Protein AF-H2AW21-F1 (afdb_monomer_lite)

Foldseek 3Di:
DDDDPPPPPDPPPPPPPVPPPPDVCNVCCVPAVVDPVNVVVVVVVVCVVCVVVVVVVVVVVVVVVVVVPDPDPDPDDVVVVVVNVVVVVVVVVVVVVVVVVVVVVVVVVVVVVVVVVVVVVVVVVVVVVVVVVVVVVVVVVVVVVVVVVVVVVVVVVVVVVVVVVVVVVVVVD

pLDDT: mean 78.73, std 19.71, range [33.56, 98.56]

Organism: Kazachstania africana (strain ATCC 22294 / BCRC 22015 / CBS 2517 / CECT 1963 / NBRC 1671 / NRRL Y-8276) (NCBI:txid1071382)

Radius of gyration: 42.12 Å; chains: 1; bounding box: 87×26×128 Å

Secondary structure (DSSP, 8-state):
-----------------------HHHHHIIIIIS-HHHHHHHHHHHHHHHHHHHHHHHHHHHHHHHHTTS-------HHHHHHHHHHHHHHHHHHHHHHHHHHHHHHHHHHHHHHHHHHHHHHHHHHHHHHHHHHHHHHHHHHHHHHHHHHHHHHHHHHHHHHHHHHHHHTT-

Structure (mmCIF, N/CA/C/O backbone):
data_AF-H2AW21-F1
#
_entry.id   AF-H2AW21-F1
#
loop_
_atom_site.group_PDB
_atom_site.id
_atom_site.type_symbol
_atom_site.label_atom_id
_atom_site.label_alt_id
_atom_site.label_comp_id
_atom_site.label_asym_id
_atom_site.label_entity_id
_atom_site.label_seq_id
_atom_site.pdbx_PDB_ins_code
_atom_site.Cartn_x
_atom_site.Cartn_y
_atom_site.Cartn_z
_atom_site.occupancy
_atom_site.B_iso_or_equiv
_atom_site.auth_seq_id
_atom_site.auth_comp_id
_atom_site.auth_asym_id
_atom_site.auth_atom_id
_atom_site.pdbx_PDB_model_num
ATOM 1 N N . MET A 1 1 ? 0.466 6.048 -48.552 1.00 39.06 1 MET A N 1
ATOM 2 C CA . MET A 1 1 ? -0.430 6.905 -47.756 1.00 39.06 1 MET A CA 1
ATOM 3 C C . MET A 1 1 ? -0.481 6.295 -46.377 1.00 39.06 1 MET A C 1
ATOM 5 O O . MET A 1 1 ? -1.181 5.315 -46.177 1.00 39.06 1 MET A O 1
ATOM 9 N N . VAL A 1 2 ? 0.419 6.757 -45.516 1.00 39.97 2 VAL A N 1
ATOM 10 C CA . VAL A 1 2 ? 0.500 6.389 -44.103 1.00 39.97 2 VAL A CA 1
ATOM 11 C C . VAL A 1 2 ? 0.228 7.708 -43.409 1.00 39.97 2 VAL A C 1
ATOM 13 O O . VAL A 1 2 ? 1.048 8.615 -43.530 1.00 39.97 2 VAL A O 1
ATOM 16 N N . ASP A 1 3 ? -0.964 7.856 -42.846 1.00 39.72 3 ASP A N 1
ATOM 17 C CA . ASP A 1 3 ? -1.321 9.075 -42.136 1.00 39.72 3 ASP A CA 1
ATOM 18 C C . ASP A 1 3 ? -0.617 9.080 -40.778 1.00 39.72 3 ASP A C 1
ATOM 20 O O . ASP A 1 3 ? -0.745 8.152 -39.976 1.00 39.72 3 ASP A O 1
ATOM 24 N N . ASP A 1 4 ? 0.172 10.137 -40.588 1.00 49.38 4 ASP A N 1
ATOM 25 C CA . ASP A 1 4 ? 0.771 10.586 -39.340 1.00 49.38 4 ASP A CA 1
ATOM 26 C C . ASP A 1 4 ? -0.307 10.735 -38.262 1.00 49.38 4 ASP A C 1
ATOM 28 O O . ASP A 1 4 ? -1.171 11.609 -38.343 1.00 49.38 4 ASP A O 1
ATOM 32 N N . ILE A 1 5 ? -0.205 9.939 -37.200 1.00 45.34 5 ILE A N 1
ATOM 33 C CA . ILE A 1 5 ? -0.806 10.274 -35.910 1.00 45.34 5 ILE A CA 1
ATOM 34 C C . ILE A 1 5 ? 0.351 10.631 -34.984 1.00 45.34 5 ILE A C 1
ATOM 36 O O . ILE A 1 5 ? 0.813 9.844 -34.161 1.00 45.34 5 ILE A O 1
ATOM 40 N N . SER A 1 6 ? 0.857 11.850 -35.163 1.00 44.84 6 SER A N 1
ATOM 41 C CA . SER A 1 6 ? 1.635 12.538 -34.142 1.00 44.84 6 SER A CA 1
ATOM 42 C C . SER A 1 6 ? 0.673 12.998 -33.043 1.00 44.84 6 SER A C 1
ATOM 44 O O . SER A 1 6 ? 0.315 14.176 -32.955 1.00 44.84 6 SER A O 1
ATOM 46 N N . GLU A 1 7 ? 0.212 12.066 -32.210 1.00 42.72 7 GLU A N 1
ATOM 47 C CA . GLU A 1 7 ? -0.378 12.436 -30.931 1.00 42.72 7 GLU A CA 1
ATOM 48 C C . GLU A 1 7 ? 0.743 13.001 -30.063 1.00 42.72 7 GLU A C 1
ATOM 50 O O . GLU A 1 7 ? 1.624 12.306 -29.557 1.00 42.72 7 GLU A O 1
ATOM 55 N N . THR A 1 8 ? 0.735 14.325 -29.959 1.00 45.84 8 THR A N 1
ATOM 56 C CA . THR A 1 8 ? 1.489 15.085 -28.973 1.00 45.84 8 THR A CA 1
ATOM 57 C C . THR A 1 8 ? 0.971 14.681 -27.597 1.00 45.84 8 THR A C 1
ATOM 59 O O . THR A 1 8 ? 0.061 15.300 -27.047 1.00 45.84 8 THR A O 1
ATOM 62 N N . VAL A 1 9 ? 1.553 13.617 -27.041 1.00 41.16 9 VAL A N 1
ATOM 63 C CA . VAL A 1 9 ? 1.441 13.275 -25.625 1.00 41.16 9 VAL A CA 1
ATOM 64 C C . VAL A 1 9 ? 2.043 14.448 -24.865 1.00 41.16 9 VAL A C 1
ATOM 66 O O . VAL A 1 9 ? 3.261 14.591 -24.746 1.00 41.16 9 VAL A O 1
ATOM 69 N N . ARG A 1 10 ? 1.181 15.366 -24.420 1.00 38.62 10 ARG A N 1
ATOM 70 C CA . ARG A 1 10 ? 1.583 16.380 -23.453 1.00 38.62 10 ARG A CA 1
ATOM 71 C C . ARG A 1 10 ? 2.068 15.620 -22.220 1.00 38.62 10 ARG A C 1
ATOM 73 O O . ARG A 1 10 ? 1.337 14.740 -21.763 1.00 38.62 10 ARG A O 1
ATOM 80 N N . PRO A 1 11 ? 3.253 15.933 -21.675 1.00 38.91 11 PRO A N 1
ATOM 81 C CA . PRO A 1 11 ? 3.622 15.398 -20.380 1.00 38.91 11 PRO A CA 1
ATOM 82 C C . PRO A 1 11 ? 2.532 15.839 -19.406 1.00 38.91 11 PRO A C 1
ATOM 84 O O . PRO A 1 11 ? 2.275 17.037 -19.257 1.00 38.91 11 PRO A O 1
ATOM 87 N N . VAL A 1 12 ? 1.841 14.867 -18.806 1.00 41.78 12 VAL A N 1
ATOM 88 C CA . VAL A 1 12 ? 1.012 15.125 -17.635 1.00 41.78 12 VAL A CA 1
ATOM 89 C C . VAL A 1 12 ? 1.975 15.729 -16.635 1.00 41.78 12 VAL A C 1
ATOM 91 O O . VAL A 1 12 ? 2.922 15.080 -16.195 1.00 41.78 12 VAL A O 1
ATOM 94 N N . GLN A 1 13 ? 1.795 17.023 -16.398 1.00 39.28 13 GLN A N 1
ATOM 95 C CA . GLN A 1 13 ? 2.509 17.768 -15.389 1.00 39.28 13 GLN A CA 1
ATOM 96 C C . GLN A 1 13 ? 2.223 17.041 -14.082 1.00 39.28 13 GLN A C 1
ATOM 98 O O . GLN A 1 13 ? 1.138 17.173 -13.521 1.00 39.28 13 GLN A O 1
ATOM 103 N N . ALA A 1 14 ? 3.163 16.187 -13.674 1.00 37.62 14 ALA A N 1
ATOM 104 C CA . ALA A 1 14 ? 3.150 15.576 -12.368 1.00 37.62 14 ALA A CA 1
ATOM 105 C C . ALA A 1 14 ? 3.017 16.741 -11.396 1.00 37.62 14 ALA A C 1
ATOM 107 O O . ALA A 1 14 ? 3.875 17.629 -11.365 1.00 37.62 14 ALA A O 1
ATOM 108 N N . CYS A 1 15 ? 1.896 16.792 -10.684 1.00 33.56 15 CYS A N 1
ATOM 109 C CA . CYS A 1 15 ? 1.748 17.643 -9.525 1.00 33.56 15 CYS A CA 1
ATOM 110 C C . CYS A 1 15 ? 2.802 17.171 -8.522 1.00 33.56 15 CYS A C 1
ATOM 112 O O . CYS A 1 15 ? 2.539 16.318 -7.683 1.00 33.56 15 CYS A O 1
ATOM 114 N N . GLY A 1 16 ? 4.023 17.684 -8.665 1.00 36.78 16 GLY A N 1
ATOM 115 C CA . GLY A 1 16 ? 5.027 17.701 -7.622 1.00 36.78 16 GLY A CA 1
ATOM 116 C C . GLY A 1 16 ? 4.533 18.665 -6.560 1.00 36.78 16 GLY A C 1
ATOM 117 O O . GLY A 1 16 ? 4.970 19.810 -6.508 1.00 36.78 16 GLY A O 1
ATOM 118 N N . GLY A 1 17 ? 3.558 18.216 -5.771 1.00 35.50 17 GLY A N 1
ATOM 119 C CA . GLY A 1 17 ? 3.507 18.636 -4.388 1.00 35.50 17 GLY A CA 1
ATOM 120 C C . GLY A 1 17 ? 4.757 18.059 -3.745 1.00 35.50 17 GLY A C 1
ATOM 121 O O . GLY A 1 17 ? 4.976 16.849 -3.798 1.00 35.50 17 GLY A O 1
ATOM 122 N N . GLU A 1 18 ? 5.614 18.930 -3.228 1.00 42.25 18 GLU A N 1
ATOM 123 C CA . GLU A 1 18 ? 6.605 18.569 -2.223 1.00 42.25 18 GLU A CA 1
ATOM 124 C C . GLU A 1 18 ? 5.835 18.036 -1.007 1.00 42.25 18 GLU A C 1
ATOM 126 O O . GLU A 1 18 ? 5.537 18.761 -0.063 1.00 42.25 18 GLU A O 1
ATOM 131 N N . GLU A 1 19 ? 5.421 16.773 -1.068 1.00 45.78 19 GLU A N 1
ATOM 132 C CA . GLU A 1 19 ? 4.991 16.039 0.108 1.00 45.78 19 GLU A CA 1
ATOM 133 C C . GLU A 1 19 ? 6.268 15.644 0.829 1.00 45.78 19 GLU A C 1
ATOM 135 O O . GLU A 1 19 ? 6.947 14.669 0.501 1.00 45.78 19 GLU A O 1
ATOM 140 N N . ASP A 1 20 ? 6.627 16.528 1.756 1.00 44.38 20 ASP A N 1
ATOM 141 C CA . ASP A 1 20 ? 7.473 16.256 2.900 1.00 44.38 20 ASP A CA 1
ATOM 142 C C . ASP A 1 20 ? 7.220 14.804 3.325 1.00 44.38 20 ASP A C 1
ATOM 144 O O . ASP A 1 20 ? 6.106 14.446 3.718 1.00 44.38 20 ASP A O 1
ATOM 148 N N . GLY A 1 21 ? 8.226 13.944 3.148 1.00 45.38 21 GLY A N 1
ATOM 149 C CA . GLY A 1 21 ? 8.192 12.516 3.470 1.00 45.38 21 GLY A CA 1
ATOM 150 C C . GLY A 1 21 ? 8.160 12.280 4.979 1.00 45.38 21 GLY A C 1
ATOM 151 O O . GLY A 1 21 ? 8.911 11.457 5.501 1.00 45.38 21 GLY A O 1
ATOM 152 N N . GLY A 1 22 ? 7.330 13.047 5.683 1.00 50.75 22 GLY A N 1
ATOM 153 C CA . GLY A 1 22 ? 7.031 12.920 7.088 1.00 50.75 22 GLY A CA 1
ATOM 154 C C . GLY A 1 22 ? 6.407 11.559 7.305 1.00 50.75 22 GLY A C 1
ATOM 155 O O . GLY A 1 22 ? 5.316 11.256 6.824 1.00 50.75 22 GLY A O 1
ATOM 156 N N . ASN A 1 23 ? 7.151 10.723 8.017 1.00 57.28 23 ASN A N 1
ATOM 157 C CA . ASN A 1 23 ? 6.723 9.416 8.462 1.00 57.28 23 ASN A CA 1
ATOM 158 C C . ASN A 1 23 ? 5.307 9.538 9.050 1.00 57.28 23 ASN A C 1
ATOM 160 O O . ASN A 1 23 ? 5.105 10.245 10.036 1.00 57.28 23 ASN A O 1
ATOM 164 N N . ILE A 1 24 ? 4.317 8.872 8.450 1.00 58.31 24 ILE A N 1
ATOM 165 C CA . ILE A 1 24 ? 2.920 8.887 8.922 1.00 58.31 24 ILE A CA 1
ATOM 166 C C . ILE A 1 24 ? 2.843 8.538 10.419 1.00 58.31 24 ILE A C 1
ATOM 168 O O . ILE A 1 24 ? 2.013 9.087 11.144 1.00 58.31 24 ILE A O 1
ATOM 172 N N . GLY A 1 25 ? 3.761 7.700 10.917 1.00 57.09 25 GLY A N 1
ATOM 173 C CA . GLY A 1 25 ? 3.879 7.396 12.344 1.00 57.09 25 GLY A CA 1
ATOM 174 C C . GLY A 1 25 ? 4.227 8.608 13.220 1.00 57.09 25 GLY A C 1
ATOM 175 O O . GLY A 1 25 ? 3.766 8.695 14.355 1.00 57.09 25 GLY A O 1
ATOM 176 N N . GLU A 1 26 ? 4.983 9.570 12.696 1.00 60.19 26 GLU A N 1
ATOM 177 C CA . GLU A 1 26 ? 5.354 10.811 13.382 1.00 60.19 26 GLU A CA 1
ATOM 178 C C . GLU A 1 26 ? 4.196 11.822 13.384 1.00 60.19 26 GLU A C 1
ATOM 180 O O . GLU A 1 26 ? 3.932 12.452 14.409 1.00 60.19 26 GLU A O 1
ATOM 185 N N . PHE A 1 27 ? 3.424 11.900 12.294 1.00 62.88 27 PHE A N 1
ATOM 186 C CA . PHE A 1 27 ? 2.197 12.704 12.235 1.00 62.88 27 PHE A CA 1
ATOM 187 C C . PHE A 1 27 ? 1.129 12.189 13.213 1.00 62.88 27 PHE A C 1
ATOM 189 O O . PHE A 1 27 ? 0.613 12.951 14.032 1.00 62.88 27 PHE A O 1
ATOM 196 N N . VAL A 1 28 ? 0.841 10.883 13.195 1.00 61.22 28 VAL A N 1
ATOM 197 C CA . VAL A 1 28 ? -0.140 10.268 14.108 1.00 61.22 28 VAL A CA 1
ATOM 198 C C . VAL A 1 28 ? 0.334 10.364 15.563 1.00 61.22 28 VAL A C 1
ATOM 200 O O . VAL A 1 28 ? -0.440 10.738 16.449 1.00 61.22 28 VAL A O 1
ATOM 203 N N . GLY A 1 29 ? 1.619 10.103 15.819 1.00 57.56 29 GLY A N 1
ATOM 204 C CA . GLY A 1 29 ? 2.213 10.215 17.151 1.00 57.56 29 GLY A CA 1
ATOM 205 C C . GLY A 1 29 ? 2.105 11.625 17.734 1.00 57.56 29 GLY A C 1
ATOM 206 O O . GLY A 1 29 ? 1.663 11.794 18.874 1.00 57.56 29 GLY A O 1
ATOM 207 N N . ASN A 1 30 ? 2.438 12.648 16.947 1.00 61.53 30 ASN A N 1
ATOM 208 C CA . ASN A 1 30 ? 2.417 14.035 17.408 1.00 61.53 30 ASN A CA 1
ATOM 209 C C . ASN A 1 30 ? 1.001 14.593 17.554 1.00 61.53 30 ASN A C 1
ATOM 211 O O . ASN A 1 30 ? 0.735 15.346 18.491 1.00 61.53 30 ASN A O 1
ATOM 215 N N . HIS A 1 31 ? 0.084 14.202 16.673 1.00 58.56 31 HIS A N 1
ATOM 216 C CA . HIS A 1 31 ? -1.230 14.830 16.603 1.00 58.56 31 HIS A CA 1
ATOM 217 C C . HIS A 1 31 ? -2.285 14.150 17.498 1.00 58.56 31 HIS A C 1
ATOM 219 O O . HIS A 1 31 ? -3.227 14.817 17.926 1.00 58.56 31 HIS A O 1
ATOM 225 N N . TRP A 1 32 ? -2.117 12.861 17.828 1.00 56.72 32 TRP A N 1
ATOM 226 C CA . TRP A 1 32 ? -3.083 12.089 18.630 1.00 56.72 32 TRP A CA 1
ATOM 227 C C . TRP A 1 32 ? -2.513 11.632 19.979 1.00 56.72 32 TRP A C 1
ATOM 229 O O . TRP A 1 32 ? -3.128 11.856 21.022 1.00 56.72 32 TRP A O 1
ATOM 239 N N . LEU A 1 33 ? -1.326 11.015 19.994 1.00 58.53 33 LEU A N 1
ATOM 240 C CA . LEU A 1 33 ? -0.760 10.407 21.210 1.00 58.53 33 LEU A CA 1
ATOM 241 C C . LEU A 1 33 ? -0.033 11.410 22.115 1.00 58.53 33 LEU A C 1
ATOM 243 O O . LEU A 1 33 ? -0.047 11.244 23.339 1.00 58.53 33 LEU A O 1
ATOM 247 N N . ASN A 1 34 ? 0.574 12.452 21.546 1.00 66.75 34 ASN A N 1
ATOM 248 C CA . ASN A 1 34 ? 1.324 13.469 22.292 1.00 66.75 34 ASN A CA 1
ATOM 249 C C . ASN A 1 34 ? 0.537 14.767 22.533 1.00 66.75 34 ASN A C 1
ATOM 251 O O . ASN A 1 34 ? 0.993 15.620 23.295 1.00 66.75 34 ASN A O 1
ATOM 255 N N . ASN A 1 35 ? -0.656 14.911 21.949 1.00 74.62 35 ASN A N 1
ATOM 256 C CA . ASN A 1 35 ? -1.482 16.094 22.148 1.00 74.62 35 ASN A CA 1
ATOM 257 C C . ASN A 1 35 ? -2.217 16.033 23.502 1.00 74.62 35 ASN A C 1
ATOM 259 O O . ASN A 1 35 ? -3.169 15.272 23.699 1.00 74.62 35 ASN A O 1
ATOM 263 N N . ALA A 1 36 ? -1.755 16.845 24.456 1.00 71.81 36 ALA A N 1
ATOM 264 C CA . ALA A 1 36 ? -2.326 16.933 25.798 1.00 71.81 36 ALA A CA 1
ATOM 265 C C . ALA A 1 36 ? -3.777 17.445 25.802 1.00 71.81 36 ALA A C 1
ATOM 267 O O . ALA A 1 36 ? -4.551 17.070 26.683 1.00 71.81 36 ALA A O 1
ATOM 268 N N . GLU A 1 37 ? -4.162 18.262 24.818 1.00 74.94 37 GLU A N 1
ATOM 269 C CA . GLU A 1 37 ? -5.525 18.785 24.700 1.00 74.94 37 GLU A CA 1
ATOM 270 C C . GLU A 1 37 ? -6.502 17.687 24.283 1.00 74.94 37 GLU A C 1
ATOM 272 O O . GLU A 1 37 ? -7.557 17.546 24.896 1.00 74.94 37 GLU A O 1
ATOM 277 N N . PHE A 1 38 ? -6.109 16.845 23.323 1.00 70.88 38 PHE A N 1
ATOM 278 C CA . PHE A 1 38 ? -6.925 15.719 22.870 1.00 70.88 38 PHE A CA 1
ATOM 279 C C . PHE A 1 38 ? -7.148 14.694 23.991 1.00 70.88 38 PHE A C 1
ATOM 281 O O . PHE A 1 38 ? -8.279 14.285 24.247 1.00 70.88 38 PHE A O 1
ATOM 288 N N . LYS A 1 39 ? -6.094 14.349 24.747 1.00 72.62 39 LYS A N 1
ATOM 289 C CA . LYS A 1 39 ? -6.221 13.476 25.930 1.00 72.62 39 LYS A CA 1
ATOM 290 C C . LYS A 1 39 ? -7.185 14.046 26.963 1.00 72.62 39 LYS A C 1
ATOM 292 O O . LYS A 1 39 ? -8.014 13.311 27.493 1.00 72.62 39 LYS A O 1
ATOM 297 N N . LYS A 1 40 ? -7.083 15.347 27.240 1.00 77.00 40 LYS A N 1
ATOM 298 C CA . LYS A 1 40 ? -7.951 16.023 28.204 1.00 77.00 40 LYS A CA 1
ATOM 299 C C . LYS A 1 40 ? -9.403 16.066 27.726 1.00 77.00 40 LYS A C 1
ATOM 301 O O . LYS A 1 40 ? -10.301 15.857 28.528 1.00 77.00 40 LYS A O 1
ATOM 306 N N . GLN A 1 41 ? -9.631 16.266 26.431 1.00 77.88 41 GLN A N 1
ATOM 307 C CA . GLN A 1 41 ? -10.966 16.277 25.838 1.00 77.88 41 GLN A CA 1
ATOM 308 C C . GLN A 1 41 ? -11.650 14.907 25.920 1.00 77.88 41 GLN A C 1
ATOM 310 O O . GLN A 1 41 ? -12.797 14.830 26.356 1.00 77.88 41 GLN A O 1
ATOM 315 N N . VAL A 1 42 ? -10.935 13.830 25.577 1.00 71.94 42 VAL A N 1
ATOM 316 C CA . VAL A 1 42 ? -11.447 12.457 25.722 1.00 71.94 42 VAL A CA 1
ATOM 317 C C . VAL A 1 42 ? -11.742 12.162 27.192 1.00 71.94 42 VAL A C 1
ATOM 319 O O . VAL A 1 42 ? -12.819 11.673 27.515 1.00 71.94 42 VAL A O 1
ATOM 322 N N . GLN A 1 43 ? -10.834 12.535 28.097 1.00 68.75 43 GLN A N 1
ATOM 323 C CA . GLN A 1 43 ? -11.008 12.335 29.534 1.00 68.75 43 GLN A CA 1
ATOM 324 C C . GLN A 1 43 ? -12.214 13.113 30.093 1.00 68.75 43 GLN A C 1
ATOM 326 O O . GLN A 1 43 ? -12.989 12.562 30.874 1.00 68.75 43 GLN A O 1
ATOM 331 N N . ASP A 1 44 ? -12.419 14.359 29.662 1.00 76.25 44 ASP A N 1
ATOM 332 C CA . ASP A 1 44 ? -13.577 15.175 30.043 1.00 76.25 44 ASP A CA 1
ATOM 333 C C . ASP A 1 44 ? -14.894 14.601 29.491 1.00 76.25 44 ASP A C 1
ATOM 335 O O . ASP A 1 44 ? -15.925 14.667 30.165 1.00 76.25 44 ASP A O 1
ATOM 339 N N . GLU A 1 45 ? -14.888 14.001 28.298 1.00 76.12 45 GLU A N 1
ATOM 340 C CA . GLU A 1 45 ? -16.054 13.292 27.760 1.00 76.12 45 GLU A CA 1
ATOM 341 C C . GLU A 1 45 ? -16.368 12.012 28.533 1.00 76.12 45 GLU A C 1
ATOM 343 O O . GLU A 1 45 ? -17.535 11.769 28.849 1.00 76.12 45 GLU A O 1
ATOM 348 N N . THR A 1 46 ? -15.357 11.219 2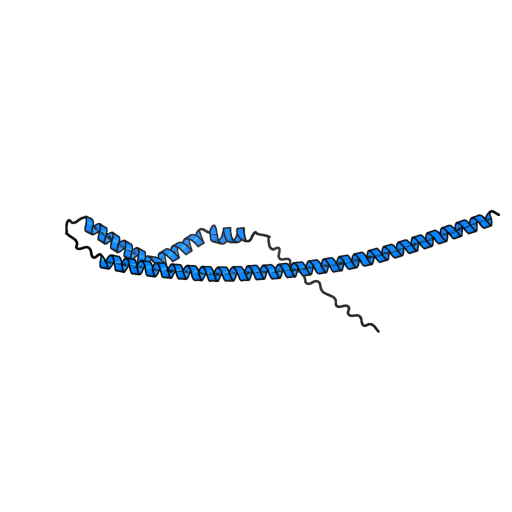8.898 1.00 66.44 46 THR A N 1
ATOM 349 C CA . THR A 1 46 ? -15.551 10.004 29.704 1.00 66.44 46 THR A CA 1
ATOM 350 C C . THR A 1 46 ? -16.096 10.349 31.090 1.00 66.44 46 THR A C 1
ATOM 352 O O . THR A 1 46 ? -17.048 9.730 31.565 1.00 66.44 46 THR A O 1
ATOM 355 N N . VAL A 1 47 ? -15.560 11.397 31.726 1.00 68.81 47 VAL A N 1
ATOM 356 C CA . VAL A 1 47 ? -16.037 11.878 33.032 1.00 68.81 47 VAL A CA 1
ATOM 357 C C . VAL A 1 47 ? -17.457 12.440 32.941 1.00 68.81 47 VAL A C 1
ATOM 359 O O . VAL A 1 47 ? -18.241 12.253 33.870 1.00 68.81 47 VAL A O 1
ATOM 362 N N . LYS A 1 48 ? -17.832 13.094 31.835 1.00 74.75 48 LYS A N 1
ATOM 363 C CA . LYS A 1 48 ? -19.217 13.538 31.614 1.00 74.75 48 LYS A CA 1
ATOM 364 C C . LYS A 1 48 ? -20.174 12.367 31.413 1.00 74.75 48 LYS A C 1
ATOM 366 O O . LYS A 1 48 ? -21.229 12.365 32.039 1.00 74.75 48 LYS A O 1
ATOM 371 N N . LYS A 1 49 ? -19.810 11.379 30.590 1.00 67.06 49 LYS A N 1
ATOM 372 C CA . LYS A 1 49 ? -20.646 10.195 30.322 1.00 67.06 49 LYS A CA 1
ATOM 373 C C . LYS A 1 49 ? -20.832 9.326 31.569 1.00 67.06 49 LYS A C 1
ATOM 375 O O . LYS A 1 49 ? -21.933 8.852 31.816 1.00 67.06 49 LYS A O 1
ATOM 380 N N . HIS A 1 50 ? -19.800 9.176 32.400 1.00 63.72 50 HIS A N 1
ATOM 381 C CA . HIS A 1 50 ? -19.862 8.347 33.613 1.00 63.72 50 HIS A CA 1
ATOM 382 C C . HIS A 1 50 ? -20.109 9.147 34.900 1.00 63.72 50 HIS A C 1
ATOM 384 O O . HIS A 1 50 ? -20.125 8.585 35.998 1.00 63.72 50 HIS A O 1
ATOM 390 N N . GLY A 1 51 ? -20.316 10.462 34.794 1.00 72.12 51 GLY A N 1
ATOM 391 C CA . GLY A 1 51 ? -20.503 11.355 35.937 1.00 72.12 51 GLY A CA 1
ATOM 392 C C . GLY A 1 51 ? -21.705 10.978 36.800 1.00 72.12 51 GLY A C 1
ATOM 393 O O . GLY A 1 51 ? -21.668 11.162 38.016 1.00 72.12 51 GLY A O 1
ATOM 394 N N . ASP A 1 52 ? -22.739 10.393 36.202 1.00 68.31 52 ASP A N 1
ATOM 395 C CA . ASP A 1 52 ? -23.929 9.947 36.924 1.00 68.31 52 ASP A CA 1
ATOM 396 C C . ASP A 1 52 ? -23.683 8.652 37.709 1.00 68.31 52 ASP A C 1
ATOM 398 O O . ASP A 1 52 ? -24.137 8.532 38.848 1.00 68.31 52 ASP A O 1
ATOM 402 N N . VAL A 1 53 ? -22.884 7.724 37.170 1.00 68.88 53 VAL A N 1
ATOM 403 C CA . VAL A 1 53 ? -22.442 6.515 37.887 1.00 68.88 53 VAL A CA 1
ATOM 404 C C . VAL A 1 53 ? -21.521 6.900 39.044 1.00 68.88 53 VAL A C 1
ATOM 406 O O . VAL A 1 53 ? -21.735 6.462 40.173 1.00 68.88 53 VAL A O 1
ATOM 409 N N . LEU A 1 54 ? -20.556 7.794 38.804 1.00 72.12 54 LEU A N 1
ATOM 410 C CA . LEU A 1 54 ? -19.637 8.298 39.831 1.00 72.12 54 LEU A CA 1
ATOM 411 C C . LEU A 1 54 ? -20.363 9.079 40.936 1.00 72.12 54 LEU A C 1
ATOM 413 O O . LEU A 1 54 ? -20.012 8.951 42.109 1.00 72.12 54 LEU A O 1
ATOM 417 N N . LYS A 1 55 ? -21.399 9.856 40.595 1.00 75.69 55 LYS A N 1
ATOM 418 C CA . LYS A 1 55 ? -22.259 10.525 41.584 1.00 75.69 55 LYS A CA 1
ATOM 419 C C . LYS A 1 55 ? -23.030 9.524 42.437 1.00 75.69 55 LYS A C 1
ATOM 421 O O . LYS A 1 55 ? -23.063 9.702 43.651 1.00 75.69 55 LYS A O 1
ATOM 426 N N . LYS A 1 56 ? -23.607 8.478 41.837 1.00 73.44 56 LYS A N 1
ATOM 427 C CA . LYS A 1 56 ? -24.309 7.417 42.580 1.00 73.44 56 LYS A CA 1
ATOM 428 C C . LYS A 1 56 ? -23.358 6.647 43.503 1.00 73.44 56 LYS A C 1
ATOM 430 O O . LYS A 1 56 ? -23.686 6.418 44.662 1.00 73.44 56 LYS A O 1
ATOM 435 N N . LEU A 1 57 ? -22.148 6.338 43.037 1.00 74.44 57 LEU A N 1
ATOM 436 C CA . LEU A 1 57 ? -21.096 5.697 43.837 1.00 74.44 57 LEU A CA 1
ATOM 437 C C . LEU A 1 57 ? -20.660 6.570 45.019 1.00 74.44 57 LEU A C 1
ATOM 439 O O . LEU A 1 57 ? -20.501 6.080 46.136 1.00 74.44 57 LEU A O 1
ATOM 443 N N . LYS A 1 58 ? -20.518 7.880 44.790 1.00 79.00 58 LYS A N 1
ATOM 444 C CA . LYS A 1 58 ? -20.206 8.844 45.845 1.00 79.00 58 LYS A CA 1
ATOM 445 C C . LYS A 1 58 ? -21.337 8.954 46.870 1.00 79.00 58 LYS A C 1
ATOM 447 O O . LYS A 1 58 ? -21.054 8.927 48.057 1.00 79.00 58 LYS A O 1
ATOM 452 N N . GLN A 1 59 ? -22.595 9.001 46.432 1.00 76.56 59 GLN A N 1
ATOM 453 C CA . GLN A 1 59 ? -23.755 9.019 47.331 1.00 76.56 59 GLN A CA 1
ATOM 454 C C . GLN A 1 59 ? -23.798 7.780 48.232 1.00 76.56 59 GLN A C 1
ATOM 456 O O . GLN A 1 59 ? -24.000 7.910 49.433 1.00 76.56 59 GLN A O 1
ATOM 461 N N . ILE A 1 60 ? -23.532 6.593 47.686 1.00 72.88 60 ILE A N 1
ATOM 462 C CA . ILE A 1 60 ? -23.457 5.354 48.474 1.00 72.88 60 ILE A CA 1
ATOM 463 C C . ILE A 1 60 ? -22.261 5.386 49.434 1.00 72.88 60 ILE A C 1
ATOM 465 O O . ILE A 1 60 ? -22.392 5.006 50.595 1.00 72.88 60 ILE A O 1
ATOM 469 N N . SER A 1 61 ? -21.103 5.875 48.978 1.00 75.69 61 SER A N 1
ATOM 470 C CA . SER A 1 61 ? -19.917 6.035 49.825 1.00 75.69 61 SER A CA 1
ATOM 471 C C . SER A 1 61 ? -20.133 7.034 50.964 1.00 75.69 61 SER A C 1
ATOM 473 O O . SER A 1 61 ? -19.567 6.838 52.038 1.00 75.69 61 SER A O 1
ATOM 475 N N . ASP A 1 62 ? -20.903 8.097 50.734 1.00 76.75 62 ASP A N 1
ATOM 476 C CA . ASP A 1 62 ? -21.226 9.114 51.736 1.00 76.75 62 ASP A CA 1
ATOM 477 C C . ASP A 1 62 ? -22.212 8.542 52.775 1.00 76.75 62 ASP A C 1
ATOM 479 O O . ASP A 1 62 ? -21.961 8.670 53.973 1.00 76.75 62 ASP A O 1
ATOM 483 N N . VAL A 1 63 ? -23.223 7.772 52.342 1.00 71.88 63 VAL A N 1
ATOM 484 C CA . VAL A 1 63 ? -24.125 7.012 53.236 1.00 71.88 63 VAL A CA 1
ATOM 485 C C . VAL A 1 63 ? -23.346 6.005 54.097 1.00 71.88 63 VAL A C 1
ATOM 487 O O . VAL A 1 63 ? -23.588 5.892 55.298 1.00 71.88 63 VAL A O 1
ATOM 490 N N . PHE A 1 64 ? -22.349 5.321 53.526 1.00 67.12 64 PHE A N 1
ATOM 491 C CA . PHE A 1 64 ? -21.476 4.399 54.268 1.00 67.12 64 PHE A CA 1
ATOM 492 C C . PHE A 1 64 ? -20.639 5.102 55.348 1.00 67.12 64 PHE A C 1
ATOM 494 O O . PHE A 1 64 ? -20.344 4.527 56.401 1.00 67.12 64 PHE A O 1
ATOM 501 N N . LYS A 1 65 ? -20.236 6.347 55.076 1.00 72.19 65 LYS A N 1
ATOM 502 C CA . LYS A 1 65 ? -19.405 7.161 55.967 1.00 72.19 65 LYS A CA 1
ATOM 503 C C . LYS A 1 65 ? -20.204 7.712 57.142 1.00 72.19 65 LYS A C 1
ATOM 505 O O . LYS A 1 65 ? -19.703 7.679 58.261 1.00 72.19 65 LYS A O 1
ATOM 510 N N . GLU A 1 66 ? -21.429 8.168 56.892 1.00 64.75 66 GLU A N 1
ATOM 511 C CA . GLU A 1 66 ? -22.354 8.639 57.932 1.00 64.75 66 GLU A CA 1
ATOM 512 C C . GLU A 1 66 ? -22.838 7.488 58.833 1.00 64.75 66 GLU A C 1
ATOM 514 O O . GLU A 1 66 ? -22.956 7.664 60.045 1.00 64.75 66 GLU A O 1
ATOM 519 N N . CYS A 1 67 ? -22.992 6.275 58.292 1.00 53.53 67 CYS A N 1
ATOM 520 C CA . CYS A 1 67 ? -23.386 5.095 59.073 1.00 53.53 67 CYS A CA 1
ATOM 521 C C . CYS A 1 67 ? -22.281 4.528 59.985 1.00 53.53 67 CYS A C 1
ATOM 523 O O . CYS A 1 67 ? -22.583 3.794 60.919 1.00 53.53 67 CYS A O 1
ATOM 525 N N . SER A 1 68 ? -20.998 4.845 59.764 1.00 56.47 68 SER A N 1
ATOM 526 C CA . SER A 1 68 ? -19.910 4.347 60.632 1.00 56.47 68 SER A CA 1
ATOM 527 C C . SER A 1 68 ? -19.781 5.094 61.969 1.00 56.47 68 SER A C 1
ATOM 529 O O . SER A 1 68 ? -19.012 4.666 62.830 1.00 56.47 68 SER A O 1
ATOM 531 N N . SER A 1 69 ? -20.495 6.209 62.153 1.00 56.59 69 SER A N 1
ATOM 532 C CA . SER A 1 69 ? -20.421 7.043 63.363 1.00 56.59 69 SER A CA 1
ATOM 533 C C . SER A 1 69 ? -21.458 6.718 64.443 1.00 56.59 69 SER A C 1
ATOM 535 O O . SER A 1 69 ? -21.274 7.151 65.581 1.00 56.59 69 SER A O 1
ATOM 537 N N . GLU A 1 70 ? -22.507 5.946 64.142 1.00 55.75 70 GLU A N 1
ATOM 538 C CA . GLU A 1 70 ? -23.597 5.653 65.083 1.00 55.75 70 GLU A CA 1
ATOM 539 C C . GLU A 1 70 ? -23.806 4.135 65.237 1.00 55.75 70 GLU A C 1
ATOM 541 O O . GLU A 1 70 ? -23.961 3.404 64.266 1.00 55.75 70 GLU A O 1
ATOM 546 N N . ASN A 1 71 ? -23.781 3.645 66.483 1.00 52.53 71 ASN A N 1
ATOM 547 C CA . ASN A 1 71 ? -23.901 2.226 66.861 1.00 52.53 71 ASN A CA 1
ATOM 548 C C . ASN A 1 71 ? -25.335 1.667 66.696 1.00 52.53 71 ASN A C 1
ATOM 550 O O . ASN A 1 71 ? -25.844 0.984 67.590 1.00 52.53 71 ASN A O 1
ATOM 554 N N . GLU A 1 72 ? -26.010 1.943 65.584 1.00 55.94 72 GLU A N 1
ATOM 555 C CA . GLU A 1 72 ? -27.289 1.311 65.260 1.00 55.94 72 GLU A CA 1
ATOM 556 C C . GLU A 1 72 ? -27.064 0.055 64.410 1.00 55.94 72 GLU A C 1
ATOM 558 O O . GLU A 1 72 ? -26.308 0.049 63.439 1.00 55.94 72 GLU A O 1
ATOM 563 N N . LYS A 1 73 ? -27.704 -1.056 64.804 1.00 57.88 73 LYS A N 1
ATOM 564 C CA . LYS A 1 73 ? -27.731 -2.299 64.021 1.00 57.88 73 LYS A CA 1
ATOM 565 C C . LYS A 1 73 ? -28.484 -2.033 62.719 1.00 57.88 73 LYS A C 1
ATOM 567 O O . LYS A 1 73 ? -29.702 -2.164 62.671 1.00 57.88 73 LYS A O 1
ATOM 572 N N . PHE A 1 74 ? -27.743 -1.669 61.684 1.00 57.91 74 PHE A N 1
ATOM 573 C CA . PHE A 1 74 ? -28.270 -1.536 60.338 1.00 57.91 74 PHE A CA 1
ATOM 574 C C . PHE A 1 74 ? -28.505 -2.916 59.723 1.00 57.91 74 PHE A C 1
ATOM 576 O O . PHE A 1 74 ? -27.605 -3.759 59.673 1.00 57.91 74 PHE A O 1
ATOM 583 N N . GLU A 1 75 ? -29.725 -3.140 59.251 1.00 66.31 75 GLU A N 1
ATOM 584 C CA . GLU A 1 75 ? -30.061 -4.266 58.389 1.00 66.31 75 GLU A CA 1
ATOM 585 C C . GLU A 1 75 ? -29.592 -3.892 56.978 1.00 66.31 75 GLU A C 1
ATOM 587 O O . GLU A 1 75 ? -30.193 -3.071 56.289 1.00 66.31 75 GLU A O 1
ATOM 592 N N . PHE A 1 76 ? -28.408 -4.380 56.614 1.00 71.31 76 PHE A N 1
ATOM 593 C CA . PHE A 1 76 ? -27.788 -4.091 55.328 1.00 71.31 76 PHE A CA 1
ATOM 594 C C . PHE A 1 76 ? -28.504 -4.872 54.224 1.00 71.31 76 PHE A C 1
ATOM 596 O O . PHE A 1 76 ? -28.492 -6.105 54.233 1.00 71.31 76 PHE A O 1
ATOM 603 N N . ASP A 1 77 ? -29.108 -4.153 53.281 1.00 79.94 77 ASP A N 1
ATOM 604 C CA . ASP A 1 77 ? -29.804 -4.748 52.145 1.00 79.94 77 ASP A CA 1
ATOM 605 C C . ASP A 1 77 ? -28.796 -5.178 51.070 1.00 79.94 77 ASP A C 1
ATOM 607 O O . ASP A 1 77 ? -28.346 -4.394 50.228 1.00 79.94 77 ASP A O 1
ATOM 611 N N . TRP A 1 78 ? -28.397 -6.445 51.145 1.00 87.31 78 TRP A N 1
ATOM 612 C CA . TRP A 1 78 ? -27.507 -7.059 50.168 1.00 87.31 78 TRP A CA 1
ATOM 613 C C . TRP A 1 78 ? -28.136 -7.133 48.775 1.00 87.31 78 TRP A C 1
ATOM 615 O O . TRP A 1 78 ? -27.391 -7.072 47.797 1.00 87.31 78 TRP A O 1
ATOM 625 N N . ASP A 1 79 ? -29.465 -7.207 48.671 1.00 86.19 79 ASP A N 1
ATOM 626 C CA . ASP A 1 79 ? -30.158 -7.342 47.388 1.00 86.19 79 ASP A CA 1
ATOM 627 C C . ASP A 1 79 ? -29.994 -6.061 46.562 1.00 86.19 79 ASP A C 1
ATOM 629 O O . ASP A 1 79 ? -29.636 -6.124 45.388 1.00 86.19 79 ASP A O 1
ATOM 633 N N . LEU A 1 80 ? -30.085 -4.887 47.200 1.00 83.12 80 LEU A N 1
ATOM 634 C CA . LEU A 1 80 ? -29.833 -3.600 46.542 1.00 83.12 80 LEU A CA 1
ATOM 635 C C . LEU A 1 80 ? -28.401 -3.483 45.989 1.00 83.12 80 LEU A C 1
ATOM 637 O O . LEU A 1 80 ? -28.178 -2.917 44.915 1.00 83.12 80 LEU A O 1
ATOM 641 N N . VAL A 1 81 ? -27.412 -4.002 46.721 1.00 84.12 81 VAL A N 1
ATOM 642 C CA . VAL A 1 81 ? -26.011 -4.002 46.276 1.00 84.12 81 VAL A CA 1
ATOM 643 C C . VAL A 1 81 ? -25.819 -4.955 45.102 1.00 84.12 81 VAL A C 1
ATOM 645 O O . VAL A 1 81 ? -25.124 -4.603 44.145 1.00 84.12 81 VAL A O 1
ATOM 648 N N . TYR A 1 82 ? -26.452 -6.130 45.141 1.00 89.88 82 TYR A N 1
ATOM 649 C CA . TYR A 1 82 ? -26.430 -7.070 44.026 1.00 89.88 82 TYR A CA 1
ATOM 650 C C . TYR A 1 82 ? -27.089 -6.479 42.781 1.00 89.88 82 TYR A C 1
ATOM 652 O O . TYR A 1 82 ? -26.456 -6.484 41.725 1.00 89.88 82 TYR A O 1
ATOM 660 N N . ASP A 1 83 ? -28.268 -5.875 42.909 1.00 88.19 83 ASP A N 1
ATOM 661 C CA . ASP A 1 83 ? -28.976 -5.229 41.802 1.00 88.19 83 ASP A CA 1
ATOM 662 C C . ASP A 1 83 ? -28.151 -4.094 41.192 1.00 88.19 83 ASP A C 1
ATOM 664 O O . ASP A 1 83 ? -28.020 -3.986 39.969 1.00 88.19 83 ASP A O 1
ATOM 668 N N . LEU A 1 84 ? -27.534 -3.252 42.026 1.00 85.75 84 LEU A N 1
ATOM 669 C CA . LEU A 1 84 ? -26.649 -2.195 41.546 1.00 85.75 84 LEU A CA 1
ATOM 670 C C . LEU A 1 84 ? -25.432 -2.771 40.816 1.00 85.75 84 LEU A C 1
ATOM 672 O O . LEU A 1 84 ? -25.057 -2.263 39.759 1.00 85.75 84 LEU A O 1
ATOM 676 N N . SER A 1 85 ? -24.814 -3.818 41.368 1.00 87.44 85 SER A N 1
ATOM 677 C CA . SER A 1 85 ? -23.640 -4.449 40.765 1.00 87.44 85 SER A CA 1
ATOM 678 C C . SER A 1 85 ? -23.973 -5.126 39.434 1.00 87.44 85 SER A C 1
ATOM 680 O O . SER A 1 85 ? -23.204 -4.985 38.487 1.00 87.44 85 SER A O 1
ATOM 682 N N . SER A 1 86 ? -25.139 -5.772 39.322 1.00 90.81 86 SER A N 1
ATOM 683 C CA . SER A 1 86 ? -25.611 -6.397 38.083 1.00 90.81 86 SER A CA 1
ATOM 684 C C . SER A 1 86 ? -25.831 -5.343 37.006 1.00 90.81 86 SER A C 1
ATOM 686 O O . SER A 1 86 ? -25.264 -5.441 35.922 1.00 90.81 86 SER A O 1
ATOM 688 N N . ASN A 1 87 ? -26.551 -4.267 37.339 1.00 89.44 87 ASN A N 1
ATOM 689 C CA . ASN A 1 87 ? -26.777 -3.153 36.420 1.00 89.44 87 ASN A CA 1
ATOM 690 C C . ASN A 1 87 ? -25.461 -2.492 35.977 1.00 89.44 87 ASN A C 1
ATOM 692 O O . ASN A 1 87 ? -25.306 -2.135 34.810 1.00 89.44 87 ASN A O 1
ATOM 696 N N . LEU A 1 88 ? -24.497 -2.341 36.892 1.00 90.56 88 LEU A N 1
ATOM 697 C CA . LEU A 1 88 ? -23.181 -1.789 36.572 1.00 90.56 88 LEU A CA 1
ATOM 698 C C . LEU A 1 88 ? -22.400 -2.699 35.617 1.00 90.56 88 LEU A C 1
ATOM 700 O O . LEU A 1 88 ? -21.775 -2.203 34.683 1.00 90.56 88 LEU A O 1
ATOM 704 N N . ILE A 1 89 ? -22.433 -4.013 35.842 1.00 92.06 89 ILE A N 1
ATOM 705 C CA . ILE A 1 89 ? -21.768 -4.993 34.978 1.00 92.06 89 ILE A CA 1
ATOM 706 C C . ILE A 1 89 ? -22.416 -5.010 33.592 1.00 92.06 89 ILE A C 1
ATOM 708 O O . ILE A 1 89 ? -21.700 -5.064 32.595 1.00 92.06 89 ILE A O 1
ATOM 712 N N . GLU A 1 90 ? -23.742 -4.930 33.507 1.00 93.56 90 GLU A N 1
ATOM 713 C CA . GLU A 1 90 ? -24.467 -4.891 32.234 1.00 93.56 90 GLU A CA 1
ATOM 714 C C . GLU A 1 90 ? -24.166 -3.624 31.425 1.00 93.56 90 GLU A C 1
ATOM 716 O O . GLU A 1 90 ? -23.893 -3.716 30.229 1.00 93.56 90 GLU A O 1
ATOM 721 N N . GLU A 1 91 ? -24.179 -2.447 32.062 1.00 89.94 91 GLU A N 1
ATOM 722 C CA . GLU A 1 91 ? -23.773 -1.184 31.427 1.00 89.94 91 GLU A CA 1
ATOM 723 C C . GLU A 1 91 ? -22.316 -1.243 30.961 1.00 89.94 91 GLU A C 1
ATOM 725 O O . GLU A 1 91 ? -22.032 -0.970 29.797 1.00 89.94 91 GLU A O 1
ATOM 730 N N . TYR A 1 92 ? -21.402 -1.682 31.830 1.00 91.06 92 TYR A N 1
ATOM 731 C CA . TYR A 1 92 ? -19.991 -1.818 31.477 1.00 91.06 92 TYR A CA 1
ATOM 732 C C . TYR A 1 92 ? -19.786 -2.772 30.296 1.00 91.06 92 TYR A C 1
ATOM 734 O O . TYR A 1 92 ? -19.081 -2.437 29.348 1.00 91.06 92 TYR A O 1
ATOM 742 N N . THR A 1 93 ? -20.429 -3.942 30.318 1.00 94.69 93 THR A N 1
ATOM 743 C CA . THR A 1 93 ? -20.332 -4.928 29.231 1.00 94.69 93 THR A CA 1
ATOM 744 C C . THR A 1 93 ? -20.837 -4.334 27.919 1.00 94.69 93 THR A C 1
ATOM 746 O O . THR A 1 93 ? -20.174 -4.454 26.894 1.00 94.69 93 THR A O 1
ATOM 749 N N . ARG A 1 94 ? -21.962 -3.612 27.953 1.00 95.06 94 ARG A N 1
ATOM 750 C CA . ARG A 1 94 ? -22.529 -2.952 26.773 1.00 95.06 94 ARG A CA 1
ATOM 751 C C . ARG A 1 94 ? -21.605 -1.880 26.201 1.00 95.06 94 ARG A C 1
ATOM 753 O O . ARG A 1 94 ? -21.453 -1.789 24.985 1.00 95.06 94 ARG A O 1
ATOM 760 N N . GLU A 1 95 ? -21.002 -1.059 27.057 1.00 91.25 95 GLU A N 1
ATOM 761 C CA . GLU A 1 95 ? -20.047 -0.034 26.630 1.00 91.25 95 GLU A CA 1
ATOM 762 C C . GLU A 1 95 ? -18.781 -0.656 26.038 1.00 91.25 95 GLU A C 1
ATOM 764 O O . GLU A 1 95 ? -18.295 -0.198 25.004 1.00 91.25 95 GLU A O 1
ATOM 769 N N . VAL A 1 96 ? -18.283 -1.730 26.652 1.00 93.56 96 VAL A N 1
ATOM 770 C CA . VAL A 1 96 ? -17.136 -2.490 26.150 1.00 93.56 96 VAL A CA 1
ATOM 771 C C . VAL A 1 96 ? -17.439 -3.084 24.776 1.00 93.56 96 VAL A C 1
ATOM 773 O O . VAL A 1 96 ? -16.648 -2.895 23.853 1.00 93.56 96 VAL A O 1
ATOM 776 N N . ASP A 1 97 ? -18.595 -3.722 24.598 1.00 96.00 97 ASP A N 1
ATOM 777 C CA . ASP A 1 97 ? -19.015 -4.267 23.303 1.00 96.00 97 ASP A CA 1
ATOM 778 C C . ASP A 1 97 ? -19.154 -3.164 22.244 1.00 96.00 97 ASP A C 1
ATOM 780 O O . ASP A 1 97 ? -18.722 -3.331 21.101 1.00 96.00 97 ASP A O 1
ATOM 784 N N . SER A 1 98 ? -19.710 -2.005 22.614 1.00 94.44 98 SER A N 1
ATOM 785 C CA . SER A 1 98 ? -19.802 -0.846 21.719 1.00 94.44 98 SER A CA 1
ATOM 786 C C . SER A 1 98 ? -18.420 -0.359 21.284 1.00 94.44 98 SER A C 1
ATOM 788 O O . SER A 1 98 ? -18.186 -0.171 20.091 1.00 94.44 98 SER A O 1
ATOM 790 N N . ALA A 1 99 ? -17.487 -0.208 22.226 1.00 92.50 99 ALA A N 1
ATOM 791 C CA . ALA A 1 99 ? -16.122 0.217 21.936 1.00 92.50 99 ALA A CA 1
ATOM 792 C C . ALA A 1 99 ? -15.382 -0.797 21.049 1.00 92.50 99 ALA A C 1
ATOM 794 O O . ALA A 1 99 ? -14.651 -0.404 20.139 1.00 92.50 99 ALA A O 1
ATOM 795 N N . PHE A 1 100 ? -15.593 -2.100 21.263 1.00 95.25 100 PHE A N 1
ATOM 796 C CA . PHE A 1 100 ? -15.027 -3.139 20.402 1.00 95.25 100 PHE A CA 1
ATOM 797 C C . PHE A 1 100 ? -15.589 -3.096 18.980 1.00 95.25 100 PHE A C 1
ATOM 799 O O . PHE A 1 100 ? -14.830 -3.261 18.025 1.00 95.25 100 PHE A O 1
ATOM 806 N N . ASN A 1 101 ? -16.887 -2.834 18.820 1.00 96.31 101 ASN A N 1
ATOM 807 C CA . ASN A 1 101 ? -17.501 -2.697 17.499 1.00 96.31 101 ASN A CA 1
ATOM 808 C C . ASN A 1 101 ? -16.981 -1.463 16.750 1.00 96.31 101 ASN A C 1
ATOM 810 O O . ASN A 1 101 ? -16.687 -1.544 15.555 1.00 96.31 101 ASN A O 1
ATOM 814 N N . GLU A 1 102 ? -16.826 -0.335 17.446 1.00 95.25 102 GLU A N 1
ATOM 815 C CA . GLU A 1 102 ? -16.202 0.862 16.875 1.00 95.25 102 GLU A CA 1
ATOM 816 C C . GLU A 1 102 ? -14.754 0.577 16.461 1.00 95.25 102 GLU A C 1
ATOM 818 O O . GLU A 1 102 ? -14.376 0.864 15.324 1.00 95.25 102 GLU A O 1
ATOM 823 N N . LEU A 1 103 ? -13.968 -0.079 17.318 1.00 93.94 103 LEU A N 1
ATOM 824 C CA . LEU A 1 103 ? -12.596 -0.469 16.996 1.00 93.94 103 LEU A CA 1
ATOM 825 C C . LEU A 1 103 ? -12.515 -1.386 15.763 1.00 93.94 103 LEU A C 1
ATOM 827 O O . LEU A 1 103 ? -11.647 -1.196 14.912 1.00 93.94 103 LEU A O 1
ATOM 831 N N . ASP A 1 104 ? -13.415 -2.364 15.641 1.00 95.81 104 ASP A N 1
ATOM 832 C CA . ASP A 1 104 ? -13.470 -3.261 14.482 1.00 95.81 104 ASP A CA 1
ATOM 833 C C . ASP A 1 104 ? -13.833 -2.508 13.191 1.00 95.81 104 ASP A C 1
ATOM 835 O O . ASP A 1 104 ? -13.228 -2.743 12.143 1.00 95.81 104 ASP A O 1
ATOM 839 N N . SER A 1 105 ? -14.769 -1.552 13.256 1.00 96.31 105 SER A N 1
ATOM 840 C CA . SER A 1 105 ? -15.110 -0.706 12.103 1.00 96.31 105 SER A CA 1
ATOM 841 C C . SER A 1 105 ? -13.920 0.131 11.625 1.00 96.31 105 SER A C 1
ATOM 843 O O . SER A 1 105 ? -13.582 0.086 10.441 1.00 96.31 105 SER A O 1
ATOM 845 N N . VAL A 1 106 ? -13.213 0.794 12.544 1.00 95.44 106 VAL A N 1
ATOM 846 C CA . VAL A 1 106 ? -12.027 1.601 12.226 1.00 95.44 106 VAL A CA 1
ATOM 847 C C . VAL A 1 106 ? -10.904 0.731 11.663 1.00 95.44 106 VAL A C 1
ATOM 849 O O . VAL A 1 106 ? -10.273 1.100 10.675 1.00 95.44 106 VAL A O 1
ATOM 852 N N . ASN A 1 107 ? -10.673 -0.458 12.224 1.00 92.81 107 ASN A N 1
ATOM 853 C CA . ASN A 1 107 ? -9.665 -1.381 11.697 1.00 92.81 107 ASN A CA 1
ATOM 854 C C . ASN A 1 107 ? -9.977 -1.835 10.266 1.00 92.81 107 ASN A C 1
ATOM 856 O O . ASN A 1 107 ? -9.063 -1.950 9.446 1.00 92.81 107 ASN A O 1
ATOM 860 N N . LYS A 1 108 ? -11.254 -2.063 9.934 1.00 96.00 108 LYS A N 1
ATOM 861 C CA . LYS A 1 108 ? -11.663 -2.384 8.558 1.00 96.00 108 LYS A CA 1
ATOM 862 C C . LYS A 1 108 ? -11.397 -1.226 7.607 1.00 96.00 108 LYS A C 1
ATOM 864 O O . LYS A 1 108 ? -10.879 -1.458 6.517 1.00 96.00 108 LYS A O 1
ATOM 869 N N . GLU A 1 109 ? -11.715 -0.001 8.013 1.00 95.31 109 GLU A N 1
ATOM 870 C CA . GLU A 1 109 ? -11.426 1.192 7.214 1.00 95.31 109 GLU A CA 1
ATOM 871 C C . GLU A 1 109 ? -9.922 1.356 6.986 1.00 95.31 109 GLU A C 1
ATOM 873 O O . GLU A 1 109 ? -9.492 1.527 5.847 1.00 95.31 109 GLU A O 1
ATOM 878 N N . ILE A 1 110 ? -9.101 1.218 8.033 1.00 93.75 110 ILE A N 1
ATOM 879 C CA . ILE A 1 110 ? -7.636 1.258 7.917 1.00 93.75 110 ILE A CA 1
ATOM 880 C C . ILE A 1 110 ? -7.144 0.205 6.918 1.00 93.75 110 ILE A C 1
ATOM 882 O O . ILE A 1 110 ? -6.323 0.523 6.060 1.00 93.75 110 ILE A O 1
ATOM 886 N N . GLY A 1 111 ? -7.670 -1.022 6.981 1.00 92.94 111 GLY A N 1
ATOM 887 C CA . GLY A 1 111 ? -7.326 -2.077 6.027 1.00 92.94 111 GLY A CA 1
ATOM 888 C C . GLY A 1 111 ? -7.665 -1.708 4.578 1.00 92.94 111 GLY A C 1
ATOM 889 O O . GLY A 1 111 ? -6.861 -1.943 3.680 1.00 92.94 111 GLY A O 1
ATOM 890 N N . GLN A 1 112 ? -8.815 -1.068 4.341 1.00 94.31 112 GLN A N 1
ATOM 891 C CA . GLN A 1 112 ? -9.195 -0.585 3.007 1.00 94.31 112 GLN A CA 1
ATOM 892 C C . GLN A 1 112 ? -8.259 0.516 2.503 1.00 94.31 112 GLN A C 1
ATOM 894 O O . GLN A 1 112 ? -7.865 0.497 1.337 1.00 94.31 112 GLN A O 1
ATOM 899 N N . TRP A 1 113 ? -7.875 1.454 3.370 1.00 92.75 113 TRP A N 1
ATOM 900 C CA . TRP A 1 113 ? -6.923 2.510 3.022 1.00 92.75 113 TRP A CA 1
ATOM 901 C C . TRP A 1 113 ? -5.534 1.956 2.713 1.00 92.75 113 TRP A C 1
ATOM 903 O O . TRP A 1 113 ? -4.909 2.385 1.745 1.00 92.75 113 TRP A O 1
ATOM 913 N N . GLN A 1 114 ? -5.066 0.985 3.498 1.00 93.56 114 GLN A N 1
ATOM 914 C CA . GLN A 1 114 ? -3.784 0.319 3.271 1.00 93.56 114 GLN A CA 1
ATOM 915 C C . GLN A 1 114 ? -3.763 -0.422 1.935 1.00 93.56 114 GLN A C 1
ATOM 917 O O . GLN A 1 114 ? -2.826 -0.249 1.158 1.00 93.56 114 GLN A O 1
ATOM 922 N N . GLU A 1 115 ? -4.811 -1.191 1.639 1.00 94.94 115 GLU A N 1
ATOM 923 C CA . GLU A 1 115 ? -4.923 -1.903 0.366 1.00 94.94 115 GLU A CA 1
ATOM 924 C C . GLU A 1 115 ? -5.036 -0.925 -0.813 1.00 94.94 115 GLU A C 1
ATOM 926 O O . GLU A 1 115 ? -4.354 -1.081 -1.824 1.00 94.94 115 GLU A O 1
ATOM 931 N N . GLY A 1 116 ? -5.838 0.136 -0.673 1.00 94.94 116 GLY A N 1
ATOM 932 C CA . GLY A 1 116 ? -5.971 1.178 -1.692 1.00 94.94 116 GLY A CA 1
ATOM 933 C C . GLY A 1 116 ? -4.644 1.876 -1.997 1.00 94.94 116 GLY A C 1
ATOM 934 O O . GLY A 1 116 ? -4.284 2.026 -3.166 1.00 94.94 116 GLY A O 1
ATOM 935 N N . GLY A 1 117 ? -3.888 2.239 -0.956 1.00 92.69 117 GLY A N 1
ATOM 936 C CA . GLY A 1 117 ? -2.543 2.798 -1.092 1.00 92.69 117 GLY A CA 1
ATOM 937 C C . GLY A 1 117 ? -1.584 1.825 -1.778 1.00 92.69 117 GLY A C 1
ATOM 938 O O . GLY A 1 117 ? -0.929 2.191 -2.752 1.00 92.69 117 GLY A O 1
ATOM 939 N N . PHE A 1 118 ? -1.573 0.558 -1.353 1.00 94.00 118 PHE A N 1
ATOM 940 C CA . PHE A 1 118 ? -0.731 -0.479 -1.951 1.00 94.00 118 PHE A CA 1
ATOM 941 C C . PHE A 1 118 ? -1.015 -0.688 -3.446 1.00 94.00 118 PHE A C 1
ATOM 943 O O . PHE A 1 118 ? -0.082 -0.793 -4.249 1.00 94.00 118 PHE A O 1
ATOM 950 N N . VAL A 1 119 ? -2.289 -0.722 -3.847 1.00 96.69 119 VAL A N 1
ATOM 951 C CA . VAL A 1 119 ? -2.687 -0.880 -5.253 1.00 96.69 119 VAL A CA 1
ATOM 952 C C . VAL A 1 119 ? -2.256 0.325 -6.088 1.00 96.69 119 VAL A C 1
ATOM 954 O O . VAL A 1 119 ? -1.727 0.148 -7.189 1.00 96.69 119 VAL A O 1
ATOM 957 N N . MET A 1 120 ? -2.444 1.546 -5.579 1.00 94.75 120 MET A N 1
ATOM 958 C CA . MET A 1 120 ? -2.021 2.768 -6.271 1.00 94.75 120 MET A CA 1
ATOM 959 C C . MET A 1 120 ? -0.504 2.820 -6.463 1.00 94.75 120 MET A C 1
ATOM 961 O O . MET A 1 120 ? -0.037 3.082 -7.576 1.00 94.75 120 MET A O 1
ATOM 965 N N . ASP A 1 121 ? 0.259 2.510 -5.417 1.00 95.31 121 ASP A N 1
ATOM 966 C CA . ASP A 1 121 ? 1.720 2.481 -5.473 1.00 95.31 121 ASP A CA 1
ATOM 967 C C . ASP A 1 121 ? 2.226 1.388 -6.414 1.00 95.31 121 ASP A C 1
ATOM 969 O O . ASP A 1 121 ? 3.119 1.630 -7.229 1.00 95.31 121 ASP A O 1
ATOM 973 N N . SER A 1 122 ? 1.604 0.208 -6.379 1.00 95.44 122 SER A N 1
ATOM 974 C CA . SER A 1 122 ? 1.917 -0.887 -7.301 1.00 95.44 122 SER A CA 1
ATOM 975 C C . SER A 1 122 ? 1.668 -0.479 -8.753 1.00 95.44 122 SER A C 1
ATOM 977 O O . SER A 1 122 ? 2.527 -0.677 -9.613 1.00 95.44 122 SER A O 1
ATOM 979 N N . HIS A 1 123 ? 0.524 0.147 -9.035 1.00 96.12 123 HIS A N 1
ATOM 980 C CA . HIS A 1 123 ? 0.193 0.634 -10.372 1.00 96.12 123 HIS A CA 1
ATOM 981 C C . HIS A 1 123 ? 1.182 1.705 -10.853 1.00 96.12 123 HIS A C 1
ATOM 983 O O . HIS A 1 123 ? 1.666 1.645 -11.986 1.00 96.12 123 HIS A O 1
ATOM 989 N N . ARG A 1 124 ? 1.548 2.655 -9.984 1.00 94.75 124 ARG A N 1
ATOM 990 C CA . ARG A 1 124 ? 2.574 3.663 -10.279 1.00 94.75 124 ARG A CA 1
ATOM 991 C C . ARG A 1 124 ? 3.933 3.018 -10.559 1.00 94.75 124 ARG A C 1
ATOM 993 O O . ARG A 1 124 ? 4.599 3.406 -11.517 1.00 94.75 124 ARG A O 1
ATOM 1000 N N . GLY A 1 125 ? 4.321 2.018 -9.769 1.00 96.56 125 GLY A N 1
ATOM 1001 C CA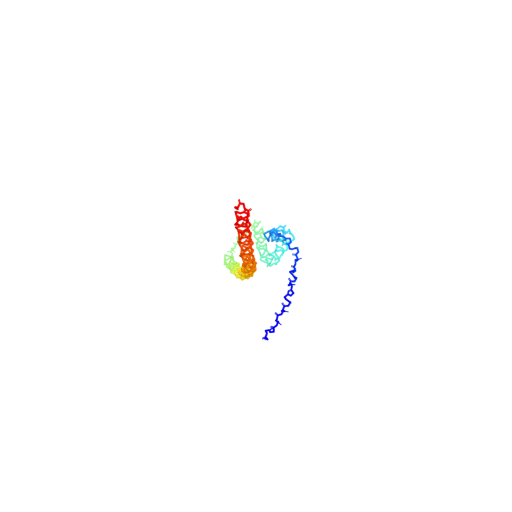 . GLY A 1 125 ? 5.548 1.249 -9.972 1.00 96.56 125 GLY A CA 1
ATOM 1002 C C . GLY A 1 125 ? 5.582 0.557 -11.336 1.00 96.56 125 GLY A C 1
ATOM 1003 O O . GLY A 1 125 ? 6.583 0.648 -12.044 1.00 96.56 125 GLY A O 1
ATOM 1004 N N . VAL A 1 126 ? 4.468 -0.054 -11.749 1.00 97.00 126 VAL A N 1
ATOM 1005 C CA . VAL A 1 126 ? 4.333 -0.683 -13.073 1.00 97.00 126 VAL A CA 1
ATOM 1006 C C . VAL A 1 126 ? 4.473 0.342 -14.200 1.00 97.00 126 VAL A C 1
ATOM 1008 O O . VAL A 1 126 ? 5.191 0.082 -15.163 1.00 97.00 126 VAL A O 1
ATOM 1011 N N . ILE A 1 127 ? 3.846 1.519 -14.088 1.00 97.19 127 ILE A N 1
ATOM 1012 C CA . ILE A 1 127 ? 3.986 2.581 -15.099 1.00 97.19 127 ILE A CA 1
ATOM 1013 C C . ILE A 1 127 ? 5.450 3.000 -15.243 1.00 97.19 127 ILE A C 1
ATOM 1015 O O . ILE A 1 127 ? 5.978 3.003 -16.354 1.00 97.19 127 ILE A O 1
ATOM 1019 N N . MET A 1 128 ? 6.123 3.297 -14.128 1.00 95.50 128 MET A N 1
ATOM 1020 C CA . MET A 1 128 ? 7.530 3.708 -14.151 1.00 95.50 128 MET A CA 1
ATOM 1021 C C . MET A 1 128 ? 8.433 2.621 -14.744 1.00 95.50 128 MET A C 1
ATOM 1023 O O . MET A 1 128 ? 9.354 2.920 -15.507 1.00 95.50 128 MET A O 1
ATOM 1027 N N . MET A 1 129 ? 8.159 1.352 -14.431 1.00 96.81 129 MET A N 1
ATOM 1028 C CA . MET A 1 129 ? 8.887 0.225 -15.005 1.00 96.81 129 MET A CA 1
ATOM 1029 C C . MET A 1 129 ? 8.684 0.143 -16.524 1.00 96.81 129 MET A C 1
ATOM 1031 O O . MET A 1 129 ? 9.672 0.061 -17.255 1.00 96.81 129 MET A O 1
ATOM 1035 N N . ASN A 1 130 ? 7.448 0.264 -17.009 1.00 97.38 130 ASN A N 1
ATOM 1036 C CA . ASN A 1 130 ? 7.140 0.234 -18.442 1.00 97.38 130 ASN A CA 1
ATOM 1037 C C . ASN A 1 130 ? 7.807 1.389 -19.205 1.00 97.38 130 ASN A C 1
ATOM 1039 O O . ASN A 1 130 ? 8.348 1.193 -20.294 1.00 97.38 130 ASN A O 1
ATOM 1043 N N . GLU A 1 131 ? 7.811 2.596 -18.635 1.00 97.94 131 GLU A N 1
ATOM 1044 C CA . GLU A 1 131 ? 8.511 3.745 -19.220 1.00 97.94 131 GLU A CA 1
ATOM 1045 C C . GLU A 1 131 ? 10.020 3.492 -19.317 1.00 97.94 131 GLU A C 1
ATOM 1047 O O . GLU A 1 131 ? 10.642 3.769 -20.349 1.00 97.94 131 GLU A O 1
ATOM 1052 N N . SER A 1 132 ? 10.611 2.914 -18.267 1.00 97.69 132 SER A N 1
ATOM 1053 C CA . SER A 1 132 ? 12.030 2.559 -18.257 1.00 97.69 132 SER A CA 1
ATOM 1054 C C . SER A 1 132 ? 12.368 1.484 -19.300 1.00 97.69 132 SER A C 1
ATOM 1056 O O . SER A 1 132 ? 13.375 1.602 -20.001 1.00 97.69 132 SER A O 1
ATOM 1058 N N . GLU A 1 133 ? 11.497 0.487 -19.476 1.00 98.12 133 GLU A N 1
ATOM 1059 C CA . GLU A 1 133 ? 11.646 -0.575 -20.473 1.00 98.12 133 GLU A CA 1
ATOM 1060 C C . GLU A 1 133 ? 11.564 -0.020 -21.901 1.00 98.12 133 GLU A C 1
ATOM 1062 O O . GLU A 1 133 ? 12.397 -0.344 -22.757 1.00 98.12 133 GLU A O 1
ATOM 1067 N N . ALA A 1 134 ? 10.609 0.876 -22.160 1.00 97.75 134 ALA A N 1
ATOM 1068 C CA . ALA A 1 134 ? 10.472 1.540 -23.452 1.00 97.75 134 ALA A CA 1
ATOM 1069 C C . ALA A 1 134 ? 11.724 2.363 -23.797 1.00 97.75 134 ALA A C 1
ATOM 1071 O O . ALA A 1 134 ? 12.233 2.301 -24.924 1.00 97.75 134 ALA A O 1
ATOM 1072 N N . TRP A 1 135 ? 12.261 3.098 -22.820 1.00 97.75 135 TRP A N 1
ATOM 1073 C CA . TRP A 1 135 ? 13.494 3.863 -22.987 1.00 97.75 135 TRP A CA 1
ATOM 1074 C C . TRP A 1 135 ? 14.706 2.964 -23.262 1.00 97.75 135 TRP A C 1
ATOM 1076 O O . TRP A 1 135 ? 15.471 3.244 -24.191 1.00 97.75 135 TRP A O 1
ATOM 1086 N N . LEU A 1 136 ? 14.860 1.863 -22.518 1.00 98.44 136 LEU A N 1
ATOM 1087 C CA . LEU A 1 136 ? 15.925 0.879 -22.743 1.00 98.44 136 LEU A CA 1
ATOM 1088 C C . LEU A 1 136 ? 15.842 0.282 -24.147 1.00 98.44 136 LEU A C 1
ATOM 1090 O O . LEU A 1 136 ? 16.821 0.328 -24.890 1.00 98.44 136 LEU A O 1
ATOM 1094 N N . THR A 1 137 ? 14.654 -0.154 -24.561 1.00 98.56 137 THR A N 1
ATOM 1095 C CA . THR A 1 137 ? 14.416 -0.699 -25.903 1.00 98.56 137 THR A CA 1
ATOM 1096 C C . THR A 1 137 ? 14.805 0.304 -26.995 1.00 98.56 137 THR A C 1
ATOM 1098 O O . THR A 1 137 ? 15.409 -0.049 -28.014 1.00 98.56 137 THR A O 1
ATOM 1101 N N . MET A 1 138 ? 14.484 1.588 -26.806 1.00 98.31 138 MET A N 1
ATOM 1102 C CA . MET A 1 138 ? 14.876 2.647 -27.738 1.00 98.31 138 MET A CA 1
ATOM 1103 C C . MET A 1 138 ? 16.401 2.829 -27.788 1.00 98.31 138 MET A C 1
ATOM 1105 O O . MET A 1 138 ? 16.969 3.000 -28.873 1.00 98.31 138 MET A O 1
ATOM 1109 N N . LYS A 1 139 ? 17.079 2.781 -26.636 1.00 98.56 139 LYS A N 1
ATOM 1110 C CA . LYS A 1 139 ? 18.543 2.885 -26.550 1.00 98.56 139 LYS A CA 1
ATOM 1111 C C . LYS A 1 139 ? 19.245 1.687 -27.178 1.00 98.56 139 LYS A C 1
ATOM 1113 O O . LYS A 1 139 ? 20.206 1.893 -27.916 1.00 98.56 139 LYS A O 1
ATOM 1118 N N . GLU A 1 140 ? 18.749 0.476 -26.967 1.00 98.50 140 GLU A N 1
ATOM 1119 C CA . GLU A 1 140 ? 19.269 -0.739 -27.600 1.00 98.50 140 GLU A CA 1
ATOM 1120 C C . GLU A 1 140 ? 19.167 -0.663 -29.125 1.00 98.50 140 GLU A C 1
ATOM 1122 O O . GLU A 1 140 ? 20.160 -0.875 -29.824 1.00 98.50 140 GLU A O 1
ATOM 1127 N N . LYS A 1 141 ? 18.008 -0.246 -29.655 1.00 98.44 141 LYS A N 1
ATOM 1128 C CA . LYS A 1 141 ? 17.826 -0.008 -31.098 1.00 98.44 141 LYS A CA 1
ATOM 1129 C C . LYS A 1 141 ? 18.816 1.024 -31.640 1.00 98.44 141 LYS A C 1
ATOM 1131 O O . LYS A 1 141 ? 19.391 0.835 -32.712 1.00 98.44 141 LYS A O 1
ATOM 1136 N N . TYR A 1 142 ? 19.027 2.118 -30.908 1.00 98.44 142 TYR A N 1
ATOM 1137 C CA . TYR A 1 142 ? 19.993 3.145 -31.294 1.00 98.44 142 TYR A CA 1
ATOM 1138 C C . TYR A 1 142 ? 21.430 2.604 -31.326 1.00 98.44 142 TYR A C 1
ATOM 1140 O O . TYR A 1 142 ? 22.155 2.853 -32.290 1.00 98.44 142 TYR A O 1
ATOM 1148 N N . LEU A 1 143 ? 21.839 1.845 -30.307 1.00 98.50 143 LEU A N 1
ATOM 1149 C CA . LEU A 1 143 ? 23.170 1.242 -30.242 1.00 98.50 143 LEU A CA 1
ATOM 1150 C C . LEU A 1 143 ? 23.390 0.222 -31.361 1.00 98.50 143 LEU A C 1
ATOM 1152 O O . LEU A 1 143 ? 24.439 0.259 -32.002 1.00 98.50 143 LEU A O 1
ATOM 1156 N N . ALA A 1 144 ? 22.393 -0.614 -31.659 1.00 98.44 144 ALA A N 1
ATOM 1157 C CA . ALA A 1 144 ? 22.449 -1.560 -32.771 1.00 98.44 144 ALA A CA 1
ATOM 1158 C C . ALA A 1 144 ? 22.693 -0.844 -34.111 1.00 98.44 144 ALA A C 1
ATOM 1160 O O . ALA A 1 144 ? 23.587 -1.224 -34.869 1.00 98.44 144 ALA A O 1
ATOM 1161 N N . ARG A 1 145 ? 21.976 0.261 -34.365 1.00 98.56 145 ARG A N 1
ATOM 1162 C CA . ARG A 1 145 ? 22.186 1.090 -35.562 1.00 98.56 145 ARG A CA 1
ATOM 1163 C C . ARG A 1 145 ? 23.596 1.673 -35.622 1.00 98.56 145 ARG A C 1
ATOM 1165 O O . ARG A 1 145 ? 24.240 1.631 -36.665 1.00 98.56 145 ARG A O 1
ATOM 1172 N N . ARG A 1 146 ? 24.100 2.206 -34.504 1.00 98.44 146 ARG A N 1
ATOM 1173 C CA . ARG A 1 146 ? 25.462 2.762 -34.432 1.00 98.44 146 ARG A CA 1
ATOM 1174 C C . ARG A 1 146 ? 26.533 1.708 -34.664 1.00 98.44 146 ARG A C 1
ATOM 1176 O O . ARG A 1 146 ? 27.537 1.993 -35.311 1.00 98.44 146 ARG A O 1
ATOM 1183 N N . GLN A 1 147 ? 26.320 0.498 -34.163 1.00 98.50 147 GLN A N 1
ATOM 1184 C CA . GLN A 1 147 ? 27.216 -0.623 -34.402 1.00 98.50 147 GLN A CA 1
ATOM 1185 C C . GLN A 1 147 ? 27.247 -1.007 -35.886 1.00 98.50 147 GLN A C 1
ATOM 1187 O O . GLN A 1 147 ? 28.327 -1.240 -36.428 1.00 98.50 147 GLN A O 1
ATOM 1192 N N . GLU A 1 148 ? 26.094 -1.026 -36.554 1.00 98.56 148 GLU A N 1
ATOM 1193 C CA . GLU A 1 148 ? 26.006 -1.280 -37.994 1.00 98.56 148 GLU A CA 1
ATOM 1194 C C . GLU A 1 148 ? 26.709 -0.187 -38.815 1.00 98.56 148 GLU A C 1
ATOM 1196 O O . GLU A 1 148 ? 27.513 -0.501 -39.695 1.00 98.56 148 GLU A O 1
ATOM 1201 N N . GLU A 1 149 ? 26.482 1.090 -38.489 1.00 98.25 149 GLU A N 1
ATOM 1202 C CA . GLU A 1 149 ? 27.170 2.228 -39.117 1.00 98.25 149 GLU A CA 1
ATOM 1203 C C . GLU A 1 149 ? 28.692 2.118 -38.966 1.00 98.25 149 GLU A C 1
ATOM 1205 O O . GLU A 1 149 ? 29.422 2.236 -39.949 1.00 98.25 149 GLU A O 1
ATOM 1210 N N . LEU A 1 150 ? 29.177 1.822 -37.757 1.00 98.44 150 LEU A N 1
ATOM 1211 C CA . LEU A 1 150 ? 30.604 1.649 -37.493 1.00 98.44 150 LEU A CA 1
ATOM 1212 C C . LEU A 1 150 ? 31.172 0.465 -38.278 1.00 98.44 150 LEU A C 1
ATOM 1214 O O . LEU A 1 150 ? 32.243 0.578 -38.876 1.00 98.44 150 LEU A O 1
ATOM 1218 N N . HIS A 1 151 ? 30.453 -0.660 -38.316 1.00 98.50 151 HIS A N 1
ATOM 1219 C CA . HIS A 1 151 ? 30.863 -1.828 -39.088 1.00 98.50 151 HIS A CA 1
ATOM 1220 C C . HIS A 1 151 ? 30.965 -1.507 -40.584 1.00 98.50 151 HIS A C 1
ATOM 1222 O O . HIS A 1 151 ? 31.943 -1.884 -41.236 1.00 98.50 151 HIS A O 1
ATOM 1228 N N . ARG A 1 152 ? 29.996 -0.756 -41.118 1.00 98.44 152 ARG A N 1
ATOM 1229 C CA . ARG A 1 152 ? 30.004 -0.274 -42.499 1.00 98.44 152 ARG A CA 1
ATOM 1230 C C . ARG A 1 152 ? 31.193 0.646 -42.768 1.00 98.44 152 ARG A C 1
ATOM 1232 O O . ARG A 1 152 ? 31.938 0.386 -43.709 1.00 98.44 152 ARG A O 1
ATOM 1239 N N . SER A 1 153 ? 31.431 1.654 -41.928 1.00 98.38 153 SER A N 1
ATOM 1240 C CA . SER A 1 153 ? 32.578 2.559 -42.082 1.00 98.38 153 SER A CA 1
ATOM 1241 C C . SER A 1 153 ? 33.909 1.811 -42.003 1.00 98.38 153 SER A C 1
ATOM 1243 O O . SER A 1 153 ? 34.796 2.029 -42.825 1.00 98.38 153 SER A O 1
ATOM 1245 N N . ALA A 1 154 ? 34.052 0.869 -41.068 1.00 98.38 154 ALA A N 1
ATOM 1246 C CA . ALA A 1 154 ? 35.250 0.040 -40.959 1.00 98.38 154 ALA A CA 1
ATOM 1247 C C . ALA A 1 154 ? 35.470 -0.832 -42.208 1.00 98.38 154 ALA A C 1
ATOM 1249 O O . ALA A 1 154 ? 36.612 -1.026 -42.635 1.00 98.38 154 ALA A O 1
ATOM 1250 N N . LYS A 1 155 ? 34.391 -1.348 -42.812 1.00 98.38 155 LYS A N 1
ATOM 1251 C CA . LYS A 1 155 ? 34.443 -2.101 -44.070 1.00 98.38 155 LYS A CA 1
ATOM 1252 C C . LYS A 1 155 ? 34.882 -1.216 -45.239 1.00 98.38 155 LYS A C 1
ATOM 1254 O O . LYS A 1 155 ? 35.811 -1.601 -45.944 1.00 98.38 155 LYS A O 1
ATOM 1259 N N . GLU A 1 156 ? 34.291 -0.034 -45.397 1.00 98.31 156 GLU A N 1
ATOM 1260 C CA . GLU A 1 156 ? 34.649 0.937 -46.444 1.00 98.31 156 GLU A CA 1
ATOM 1261 C C . GLU A 1 156 ? 36.119 1.382 -46.326 1.00 98.31 156 GLU A C 1
ATOM 1263 O O . GLU A 1 156 ? 36.851 1.404 -47.320 1.00 98.31 156 GLU A O 1
ATOM 1268 N N . ILE A 1 157 ? 36.601 1.646 -45.103 1.00 97.94 157 ILE A N 1
ATOM 1269 C CA . ILE A 1 157 ? 38.019 1.943 -44.838 1.00 97.94 157 ILE A CA 1
ATOM 1270 C C . ILE A 1 157 ? 38.897 0.760 -45.256 1.00 97.94 157 ILE A C 1
ATOM 1272 O O . ILE A 1 157 ? 39.880 0.942 -45.972 1.00 97.94 157 ILE A O 1
ATOM 1276 N N . ARG A 1 158 ? 38.543 -0.466 -44.852 1.00 98.19 158 ARG A N 1
ATOM 1277 C CA . ARG A 1 158 ? 39.309 -1.675 -45.190 1.00 98.19 158 ARG A CA 1
ATOM 1278 C C . ARG A 1 158 ? 39.382 -1.905 -46.700 1.00 98.19 158 ARG A C 1
ATOM 1280 O O . ARG A 1 158 ? 40.440 -2.276 -47.202 1.00 98.19 158 ARG A O 1
ATOM 1287 N N . GLU A 1 159 ? 38.280 -1.714 -47.416 1.00 98.00 159 GLU A N 1
ATOM 1288 C CA . GLU A 1 159 ? 38.229 -1.828 -48.877 1.00 98.00 159 GLU A CA 1
ATOM 1289 C C . GLU A 1 159 ? 39.088 -0.756 -49.552 1.00 98.00 159 GLU A C 1
ATOM 1291 O O . GLU A 1 159 ? 39.867 -1.068 -50.452 1.00 98.00 159 GLU A O 1
ATOM 1296 N N . THR A 1 160 ? 39.027 0.481 -49.06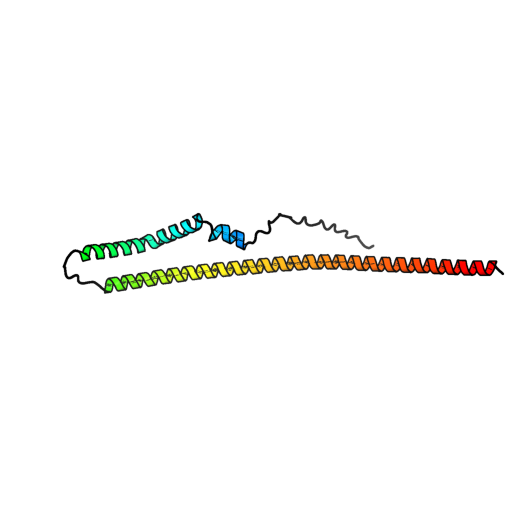0 1.00 97.81 160 THR A N 1
ATOM 1297 C CA . THR A 1 160 ? 39.843 1.589 -49.571 1.00 97.81 160 THR A CA 1
ATOM 1298 C C . THR A 1 160 ? 41.334 1.331 -49.360 1.00 97.81 160 THR A C 1
ATOM 1300 O O . THR A 1 160 ? 42.117 1.503 -50.291 1.00 97.81 160 THR A O 1
ATOM 1303 N N . VAL A 1 161 ? 41.731 0.857 -48.174 1.00 97.56 161 VAL A N 1
ATOM 1304 C CA . VAL A 1 161 ? 43.121 0.475 -47.881 1.00 97.56 161 VAL A CA 1
ATOM 1305 C C . VAL A 1 161 ? 43.583 -0.637 -48.820 1.00 97.56 161 VAL A C 1
ATOM 1307 O O . VAL A 1 161 ? 44.646 -0.512 -49.417 1.00 97.56 161 VAL A O 1
ATOM 1310 N N . LYS A 1 162 ? 42.773 -1.686 -49.0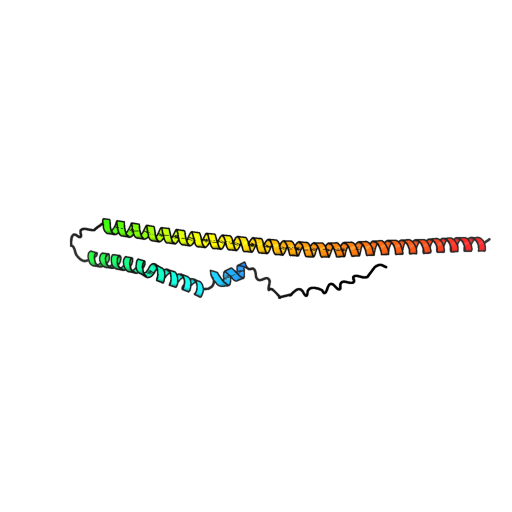23 1.00 97.00 162 LYS A N 1
ATOM 1311 C CA . LYS A 1 162 ? 43.101 -2.769 -49.967 1.00 97.00 162 LYS A CA 1
ATOM 1312 C C . LYS A 1 162 ? 43.312 -2.258 -51.390 1.00 97.00 162 LYS A C 1
ATOM 1314 O O . LYS A 1 162 ? 44.274 -2.674 -52.028 1.00 97.00 162 LYS A O 1
ATOM 1319 N N . ARG A 1 163 ? 42.438 -1.367 -51.873 1.00 96.38 163 ARG A N 1
ATOM 1320 C CA . ARG A 1 163 ? 42.562 -0.756 -53.204 1.00 96.38 163 ARG A CA 1
ATOM 1321 C C . ARG A 1 163 ? 43.866 0.030 -53.325 1.00 96.38 163 ARG A C 1
ATOM 1323 O O . ARG A 1 163 ? 44.645 -0.240 -54.224 1.00 96.38 163 ARG A O 1
ATOM 1330 N N . LEU A 1 164 ? 44.150 0.911 -52.365 1.00 95.69 164 LEU A N 1
ATOM 1331 C CA . LEU A 1 164 ? 45.383 1.706 -52.357 1.00 95.69 164 LEU A CA 1
ATOM 1332 C C . LEU A 1 164 ? 46.648 0.837 -52.290 1.00 95.69 164 LEU A C 1
ATOM 1334 O O . LEU A 1 164 ? 47.634 1.132 -52.956 1.00 95.69 164 LEU A O 1
ATOM 1338 N N . THR A 1 165 ? 46.635 -0.246 -51.507 1.00 95.62 165 THR A N 1
ATOM 1339 C CA . THR A 1 165 ? 47.753 -1.200 -51.464 1.00 95.62 165 THR A CA 1
ATOM 1340 C C . THR A 1 165 ? 47.929 -1.932 -52.796 1.00 95.62 165 THR A C 1
ATOM 1342 O O . THR A 1 165 ? 49.060 -2.1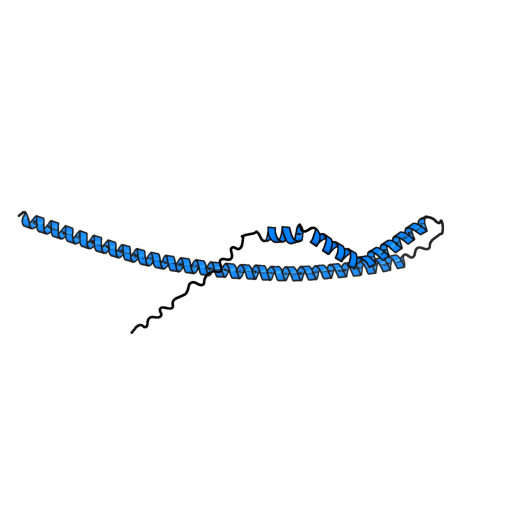44 -53.221 1.00 95.62 165 THR A O 1
ATOM 1345 N N . HIS A 1 166 ? 46.836 -2.303 -53.466 1.00 95.00 166 HIS A N 1
ATOM 1346 C CA . HIS A 1 166 ? 46.895 -2.948 -54.777 1.00 95.00 166 HIS A CA 1
ATOM 1347 C C . HIS A 1 166 ? 47.444 -2.006 -55.859 1.00 95.00 166 HIS A C 1
ATOM 1349 O O . HIS A 1 166 ? 48.377 -2.384 -56.564 1.00 95.00 166 HIS A O 1
ATOM 1355 N N . ASP A 1 167 ? 46.934 -0.773 -55.925 1.00 90.75 167 ASP A N 1
ATOM 1356 C CA . ASP A 1 167 ? 47.356 0.244 -56.895 1.00 90.75 167 ASP A CA 1
ATOM 1357 C C . ASP A 1 167 ? 48.844 0.615 -56.716 1.00 90.75 167 ASP A C 1
ATOM 1359 O O . ASP A 1 167 ? 49.584 0.747 -57.689 1.00 90.75 167 ASP A O 1
ATOM 1363 N N . ASN A 1 168 ? 49.324 0.728 -55.470 1.00 89.19 168 ASN A N 1
ATOM 1364 C CA . ASN A 1 168 ? 50.741 0.996 -55.188 1.00 89.19 168 ASN A CA 1
ATOM 1365 C C . ASN A 1 168 ? 51.665 -0.148 -55.623 1.00 89.19 168 ASN A C 1
ATOM 1367 O O . ASN A 1 168 ? 52.779 0.109 -56.081 1.00 89.19 168 ASN A O 1
ATOM 1371 N N . ASN A 1 169 ? 51.218 -1.398 -55.487 1.00 85.25 169 ASN A N 1
ATOM 1372 C CA . ASN A 1 169 ? 52.004 -2.552 -55.913 1.00 85.25 169 ASN A CA 1
ATOM 1373 C C . ASN A 1 169 ? 52.088 -2.644 -57.445 1.00 85.25 169 ASN A C 1
ATOM 1375 O O . ASN A 1 169 ? 53.142 -2.996 -57.954 1.00 85.25 169 ASN A O 1
ATOM 1379 N N . GLN A 1 170 ? 51.028 -2.273 -58.176 1.00 81.25 170 GLN A N 1
ATOM 1380 C CA . GLN A 1 170 ? 51.042 -2.232 -59.647 1.00 81.25 170 GLN A CA 1
ATOM 1381 C C . GLN A 1 170 ? 51.895 -1.093 -60.220 1.00 81.25 170 GLN A C 1
ATOM 1383 O O . GLN A 1 170 ? 52.472 -1.248 -61.286 1.00 81.25 170 GLN A O 1
ATOM 1388 N N . ASN A 1 171 ? 51.994 0.043 -59.525 1.00 76.56 171 ASN A N 1
ATOM 1389 C CA . ASN A 1 171 ? 52.828 1.175 -59.952 1.00 76.56 171 ASN A CA 1
ATOM 1390 C C . ASN A 1 171 ? 54.322 1.016 -59.597 1.00 76.56 171 ASN A C 1
ATOM 1392 O O . ASN A 1 171 ? 55.117 1.893 -59.931 1.00 76.56 171 ASN A O 1
ATOM 1396 N N . SER A 1 172 ? 54.691 -0.045 -58.870 1.00 66.44 172 SER A N 1
ATOM 1397 C CA . SER A 1 172 ? 56.075 -0.332 -58.458 1.00 66.44 172 SER A CA 1
ATOM 1398 C C . SER A 1 172 ? 56.752 -1.427 -59.303 1.00 66.44 172 SER A C 1
ATOM 1400 O O . SER A 1 172 ? 57.918 -1.732 -59.051 1.00 66.44 172 SER A O 1
ATOM 1402 N N . GLU A 1 173 ? 56.038 -2.004 -60.277 1.00 53.28 173 GLU A N 1
ATOM 1403 C CA . GLU A 1 173 ? 56.556 -2.896 -61.334 1.00 53.28 173 GLU A CA 1
ATOM 1404 C C . GLU A 1 173 ? 56.724 -2.130 -62.655 1.00 53.28 173 GLU A C 1
ATOM 1406 O O . GLU A 1 173 ? 57.716 -2.415 -63.367 1.00 53.28 173 GLU A O 1
#

Sequence (173 aa):
MVDDISETVRPVQACGGEEDGG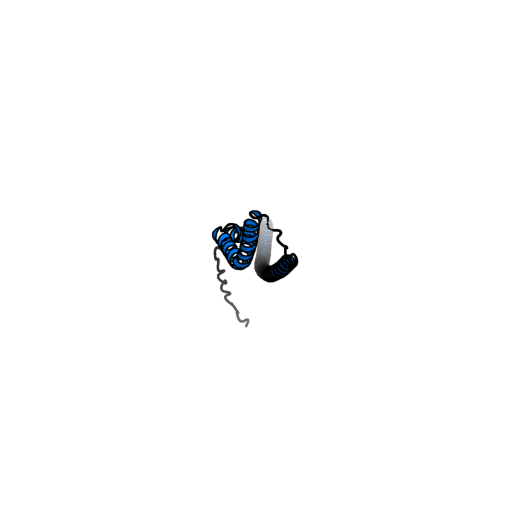NIGEFVGNHWLNNAEFKKQVQDETVKKHGDVLKKLKQISDVFKECSSENEKFEFDWDLVYDLSSNLIEEYTREVDSAFNELDSVNKEIGQWQEGGFVMDSHRGVIMMNESEAWLTMKEKYLARRQEELHRSAKEIRETVKRLTHDNNQNSE